Protein AF-A0A7J8KFF4-F1 (afdb_monomer_lite)

Structure (mmCIF, N/CA/C/O backbone):
data_AF-A0A7J8KFF4-F1
#
_entry.id   AF-A0A7J8KFF4-F1
#
loop_
_atom_site.group_PDB
_atom_site.id
_atom_site.type_symbol
_atom_site.label_atom_id
_atom_site.label_alt_id
_atom_site.label_comp_id
_atom_site.label_asym_id
_atom_site.label_entity_id
_atom_site.label_seq_id
_atom_site.pdbx_PDB_ins_code
_atom_site.Cartn_x
_atom_site.Cartn_y
_atom_site.Cartn_z
_atom_site.occupancy
_atom_site.B_iso_or_equiv
_atom_site.auth_seq_id
_atom_site.auth_comp_id
_atom_site.auth_asym_id
_atom_site.auth_atom_id
_atom_site.pdbx_PDB_model_num
ATOM 1 N N . MET A 1 1 ? -5.229 45.670 43.931 1.00 40.00 1 MET A N 1
ATOM 2 C CA . MET A 1 1 ? -5.101 44.243 44.301 1.00 40.00 1 MET A CA 1
ATOM 3 C C . MET A 1 1 ? -5.443 43.403 43.071 1.00 40.00 1 MET A C 1
ATOM 5 O O . MET A 1 1 ? -6.595 43.046 42.880 1.00 40.00 1 MET A O 1
ATOM 9 N N . GLY A 1 2 ? -4.485 43.208 42.160 1.00 46.09 2 GLY A N 1
ATOM 10 C CA . GLY A 1 2 ? -4.698 42.453 40.918 1.00 46.09 2 GLY A CA 1
ATOM 11 C C . GLY A 1 2 ? -4.283 40.999 41.115 1.00 46.09 2 GLY A C 1
ATOM 12 O O . GLY A 1 2 ? -3.128 40.745 41.444 1.00 46.09 2 GLY A O 1
ATOM 13 N N . ARG A 1 3 ? -5.218 40.052 40.970 1.00 48.75 3 ARG A N 1
ATOM 14 C CA . ARG A 1 3 ? -4.907 38.616 40.997 1.00 48.75 3 ARG A CA 1
ATOM 15 C C . ARG A 1 3 ? -4.221 38.230 39.689 1.00 48.75 3 ARG A C 1
ATOM 17 O O . ARG A 1 3 ? -4.866 38.173 38.648 1.00 48.75 3 ARG A O 1
ATOM 24 N N . LEU A 1 4 ? -2.930 37.936 39.771 1.00 64.25 4 LEU A N 1
ATOM 25 C CA . LEU A 1 4 ? -2.213 37.150 38.776 1.00 64.25 4 LEU A CA 1
ATOM 26 C C . LEU A 1 4 ? -2.495 35.674 39.075 1.00 64.25 4 LEU A C 1
ATOM 28 O O . LEU A 1 4 ? -1.836 35.100 39.930 1.00 64.25 4 LEU A O 1
ATOM 32 N N . ASN A 1 5 ? -3.470 35.062 38.406 1.00 53.31 5 ASN A N 1
ATOM 33 C CA . ASN A 1 5 ? -3.566 33.600 38.357 1.00 53.31 5 ASN A CA 1
ATOM 34 C C . ASN A 1 5 ? -3.515 33.172 36.892 1.00 53.31 5 ASN A C 1
ATOM 36 O O . ASN A 1 5 ? -4.536 32.901 36.263 1.00 53.31 5 ASN A O 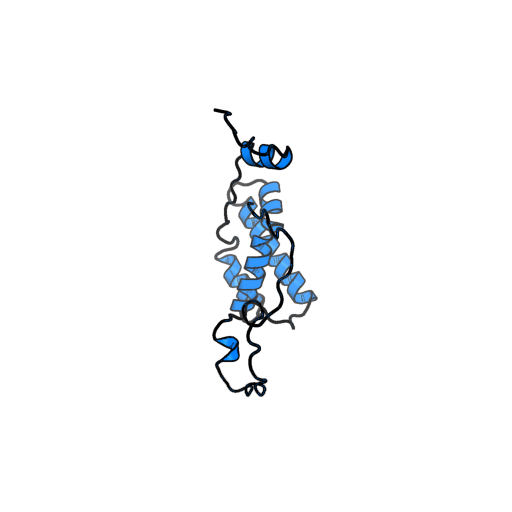1
ATOM 40 N N . SER A 1 6 ? -2.299 33.130 36.350 1.00 59.31 6 SER A N 1
ATOM 41 C CA . SER A 1 6 ? -2.026 32.281 35.197 1.00 59.31 6 SER A CA 1
ATOM 42 C C . SER A 1 6 ? -2.051 30.839 35.702 1.00 59.31 6 SER A C 1
ATOM 44 O O . SER A 1 6 ? -1.095 30.383 36.323 1.00 59.31 6 SER A O 1
ATOM 46 N N . THR A 1 7 ? -3.163 30.126 35.508 1.00 61.72 7 THR A N 1
ATO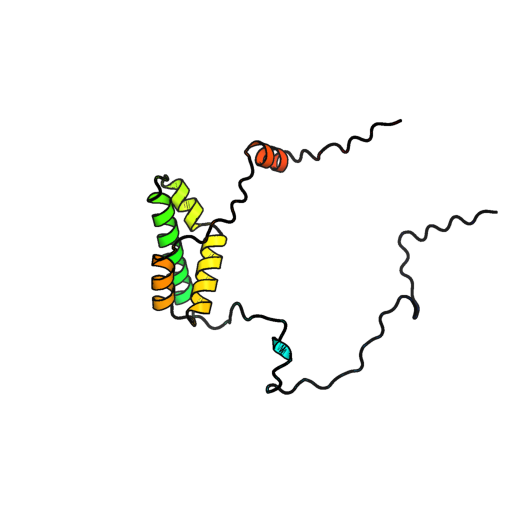M 47 C CA . THR A 1 7 ? -3.242 28.673 35.748 1.00 61.72 7 THR A CA 1
ATOM 48 C C . THR A 1 7 ? -2.604 27.940 34.569 1.00 61.72 7 THR A C 1
ATOM 50 O O . THR A 1 7 ? -3.261 27.171 33.866 1.00 61.72 7 THR A O 1
ATOM 53 N N . GLN A 1 8 ? -1.348 28.260 34.265 1.00 65.06 8 GLN A N 1
ATOM 54 C CA . GLN A 1 8 ? -0.604 27.576 33.220 1.00 65.06 8 GLN A CA 1
ATOM 55 C C . GLN A 1 8 ? -0.148 26.226 33.786 1.00 65.06 8 GLN A C 1
ATOM 57 O O . GLN A 1 8 ? 0.708 26.181 34.663 1.00 65.06 8 GLN A O 1
ATOM 62 N N . GLY A 1 9 ? -0.764 25.138 33.313 1.00 77.69 9 GLY A N 1
ATOM 63 C CA . GLY A 1 9 ? -0.423 23.764 33.705 1.00 77.69 9 GLY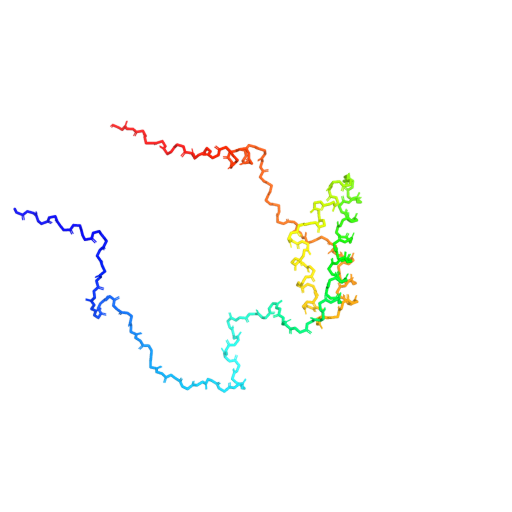 A CA 1
ATOM 64 C C . GLY A 1 9 ? -1.372 23.080 34.698 1.00 77.69 9 GLY A C 1
ATOM 65 O O . GLY A 1 9 ? -1.040 22.006 35.187 1.00 77.69 9 GLY A O 1
ATOM 66 N N . GLU A 1 10 ? -2.544 23.650 34.999 1.00 86.31 10 GLU A N 1
ATOM 67 C CA . GLU A 1 10 ? -3.519 23.030 35.912 1.00 86.31 10 GLU A CA 1
ATOM 68 C C . GLU A 1 10 ? -4.622 22.270 35.151 1.00 86.31 10 GLU A C 1
ATOM 70 O O . GLU A 1 10 ? -5.287 22.829 34.276 1.00 86.31 10 GLU A O 1
ATOM 75 N N . ILE A 1 11 ? -4.850 21.000 35.509 1.00 89.31 11 ILE A N 1
ATOM 76 C CA . ILE A 1 11 ? -5.980 20.209 35.002 1.00 89.31 11 ILE A CA 1
ATOM 77 C C . ILE A 1 11 ? -7.236 20.611 35.770 1.00 89.31 11 ILE A C 1
ATOM 79 O O . ILE A 1 11 ? -7.316 20.458 36.988 1.00 89.31 11 ILE A O 1
ATOM 83 N N . ARG A 1 12 ? -8.246 21.094 35.049 1.00 89.12 12 ARG A N 1
ATOM 84 C CA . ARG A 1 12 ? -9.522 21.510 35.634 1.00 89.12 12 ARG A CA 1
ATOM 85 C C . ARG A 1 12 ? -10.509 20.350 35.643 1.00 89.12 12 ARG A C 1
ATOM 87 O O . ARG A 1 12 ? -10.727 19.706 34.620 1.00 89.12 12 ARG A O 1
ATOM 94 N N . VAL A 1 13 ? -11.131 20.112 36.794 1.00 90.56 13 VAL A N 1
ATOM 95 C CA . VAL A 1 13 ? -12.129 19.053 36.990 1.00 90.56 13 VAL A CA 1
ATOM 96 C C . VAL A 1 13 ? -13.501 19.682 37.213 1.00 90.56 13 VAL A C 1
ATOM 98 O O . VAL A 1 13 ? -13.648 20.611 38.004 1.00 90.56 13 VAL A O 1
ATOM 101 N N . GLY A 1 14 ? -14.511 19.172 36.511 1.00 90.94 14 GLY A N 1
ATOM 102 C CA . GLY A 1 14 ? -15.908 19.559 36.683 1.00 90.94 14 GLY A CA 1
ATOM 103 C C . GLY A 1 14 ? -16.721 19.409 35.394 1.00 90.94 14 GLY A C 1
ATOM 104 O O . GLY A 1 14 ? -16.136 19.244 34.323 1.00 90.94 14 GLY A O 1
ATOM 105 N N . PRO A 1 15 ? -18.058 19.521 35.457 1.00 88.31 15 PRO A N 1
ATOM 106 C CA . PRO A 1 15 ? -18.947 19.283 34.312 1.00 88.31 15 PRO A CA 1
ATOM 107 C C . PRO A 1 15 ? -18.686 20.178 33.093 1.00 88.31 15 PRO A C 1
ATOM 109 O O . PRO A 1 15 ? -19.021 19.810 31.976 1.00 88.31 15 PRO A O 1
ATOM 112 N N . SER A 1 16 ? -18.086 21.354 33.299 1.00 90.94 16 SER A N 1
ATOM 113 C CA . SER A 1 16 ? -17.693 22.279 32.228 1.00 90.94 16 SER A CA 1
ATOM 114 C C . SER A 1 16 ? -16.384 21.907 31.522 1.00 90.94 16 SER A C 1
ATOM 116 O O . SER A 1 16 ? -16.065 22.505 30.500 1.00 90.94 16 SER A O 1
ATOM 118 N N . HIS A 1 17 ? -15.622 20.954 32.067 1.00 92.06 17 HIS A N 1
ATOM 119 C CA . HIS A 1 17 ? -14.313 20.528 31.556 1.00 92.06 17 HIS A CA 1
ATOM 120 C C . HIS A 1 17 ? -14.258 19.026 31.238 1.00 92.06 17 HIS A C 1
ATOM 122 O O . HIS A 1 17 ? -13.387 18.585 30.496 1.00 92.06 17 HIS A O 1
ATOM 128 N N . GLN A 1 18 ? -15.173 18.230 31.795 1.00 94.94 18 GLN A N 1
ATOM 129 C CA . GLN A 1 18 ? -15.291 16.800 31.524 1.00 94.94 18 GLN A CA 1
ATOM 130 C C . GLN A 1 18 ? -16.226 16.551 30.335 1.00 94.94 18 GLN A C 1
ATOM 132 O O . GLN A 1 18 ? -17.277 17.179 30.221 1.00 94.94 18 GLN A O 1
ATOM 137 N N . ALA A 1 19 ? -15.860 15.611 29.460 1.00 93.50 19 ALA A N 1
ATOM 138 C CA . ALA A 1 19 ? -16.730 15.177 28.373 1.00 93.50 19 ALA A CA 1
ATOM 139 C C . ALA A 1 19 ? -17.960 14.440 28.924 1.00 93.50 19 ALA A C 1
ATOM 141 O O . ALA A 1 19 ? -17.862 13.669 29.882 1.00 93.50 19 ALA A O 1
ATOM 142 N N . LYS A 1 20 ? -19.118 14.641 28.289 1.00 92.00 20 LYS A N 1
ATOM 143 C CA . LYS A 1 20 ? -20.296 13.820 28.568 1.00 92.00 20 LYS A CA 1
ATOM 144 C C . LYS A 1 20 ? -20.047 12.423 28.003 1.00 92.00 20 LYS A C 1
ATOM 146 O O . LYS A 1 20 ? -19.892 12.273 26.793 1.00 92.00 20 LYS A O 1
ATOM 151 N N . LEU A 1 21 ? -20.006 11.422 28.878 1.00 92.69 21 LEU A N 1
ATOM 152 C CA . LEU A 1 21 ? -19.883 10.032 28.455 1.00 92.69 21 LEU A CA 1
ATOM 153 C C . LEU A 1 21 ? -21.159 9.613 27.706 1.00 92.69 21 LEU A C 1
ATOM 155 O O . LEU A 1 21 ? -22.257 9.901 28.196 1.00 92.69 21 LEU A O 1
ATOM 159 N N . PRO A 1 22 ? -21.038 8.979 26.530 1.00 90.62 22 PRO A N 1
ATOM 160 C CA . PRO A 1 22 ? -22.182 8.371 25.870 1.00 90.62 22 PRO A CA 1
ATOM 161 C C . PRO A 1 22 ? -22.677 7.163 26.673 1.00 90.62 22 PRO A C 1
ATOM 163 O O . PRO A 1 22 ? -21.892 6.469 27.324 1.00 90.62 22 PRO A O 1
ATOM 166 N N . ASP A 1 23 ? -23.986 6.920 26.621 1.00 91.69 23 ASP A N 1
ATOM 167 C CA . ASP A 1 23 ? -24.591 5.739 27.233 1.00 91.69 23 ASP A CA 1
ATOM 168 C C . ASP A 1 23 ? -24.107 4.466 26.525 1.00 91.69 23 ASP A C 1
ATOM 170 O O . ASP A 1 23 ? -23.856 4.463 25.316 1.00 91.69 23 ASP A O 1
ATOM 174 N N . LEU A 1 24 ? -23.981 3.371 27.279 1.00 89.06 24 LEU A N 1
ATOM 175 C CA . LEU A 1 24 ? -23.549 2.089 26.732 1.00 89.06 24 LEU A CA 1
ATOM 176 C C . LEU A 1 24 ? -24.584 1.586 25.717 1.00 89.06 24 LEU A C 1
ATOM 178 O O . LEU A 1 24 ? -25.704 1.233 26.089 1.00 89.06 24 LEU A O 1
ATOM 182 N N . GLN A 1 25 ? -24.199 1.530 24.444 1.00 83.06 25 GLN A N 1
ATOM 183 C CA . GLN A 1 25 ? -25.029 0.951 23.394 1.00 83.06 25 GLN A CA 1
ATOM 184 C C . GLN A 1 25 ? -24.695 -0.534 23.184 1.00 83.06 25 GLN A C 1
ATOM 186 O O . GLN A 1 25 ? -23.535 -0.928 23.333 1.00 83.06 25 GLN A O 1
ATOM 191 N N . PRO A 1 26 ? -25.687 -1.376 22.838 1.00 81.31 26 PRO A N 1
ATOM 192 C CA . PRO A 1 26 ? -25.437 -2.742 22.391 1.00 81.31 26 PRO A CA 1
ATOM 193 C C . PRO A 1 26 ? -24.544 -2.750 21.148 1.00 81.31 26 PRO A C 1
ATOM 195 O O . PRO A 1 26 ? -24.579 -1.808 20.355 1.00 81.31 26 PRO A O 1
ATOM 198 N N . PHE A 1 27 ? -23.785 -3.828 20.944 1.00 77.38 27 PHE A N 1
ATOM 199 C CA . PHE A 1 27 ? -23.016 -3.980 19.711 1.00 77.38 27 PHE A CA 1
ATOM 200 C C . PHE A 1 27 ? -23.951 -3.952 18.493 1.00 77.38 27 PHE A C 1
ATOM 202 O O . PHE A 1 27 ? -24.986 -4.631 18.515 1.00 77.38 27 PHE A O 1
ATOM 209 N N . PRO A 1 28 ? -23.609 -3.188 17.442 1.00 72.56 28 PRO A N 1
ATOM 210 C CA . PRO A 1 28 ? -24.375 -3.206 16.207 1.00 72.56 28 PRO A CA 1
ATOM 211 C C . PRO A 1 28 ? -24.375 -4.624 15.622 1.00 72.56 28 PRO A C 1
ATOM 213 O O . PRO A 1 28 ? -23.382 -5.349 15.711 1.00 72.56 28 PRO A O 1
ATOM 216 N N . SER A 1 29 ? -25.509 -5.037 15.054 1.00 69.75 29 SER A N 1
ATOM 217 C CA . SER A 1 29 ? -25.618 -6.317 14.350 1.00 69.75 29 SER A CA 1
ATOM 218 C C . SER A 1 29 ? -24.637 -6.343 13.168 1.00 69.75 29 SER A C 1
ATOM 220 O O . SER A 1 29 ? -24.497 -5.317 12.503 1.00 69.75 29 SER A O 1
ATOM 222 N N . PRO A 1 30 ? -23.981 -7.481 12.871 1.00 65.44 30 PRO A N 1
ATOM 223 C CA . PRO A 1 30 ? -23.015 -7.575 11.771 1.00 65.44 30 PRO A CA 1
ATOM 224 C C . PRO A 1 30 ? -23.628 -7.280 10.391 1.00 65.44 30 PRO A C 1
ATOM 226 O O . PRO A 1 30 ? -22.901 -6.908 9.480 1.00 65.44 30 PRO A O 1
ATOM 229 N N . ASP A 1 31 ? -24.954 -7.388 10.259 1.00 62.16 31 ASP A N 1
ATOM 230 C CA . ASP A 1 31 ? -25.710 -7.061 9.041 1.00 62.16 31 ASP A CA 1
ATOM 231 C C . ASP A 1 31 ? -26.044 -5.557 8.906 1.00 62.16 31 ASP A C 1
ATOM 233 O O . ASP A 1 31 ? -26.739 -5.150 7.977 1.00 62.16 31 ASP A O 1
ATOM 237 N N . GLY A 1 32 ? -25.620 -4.719 9.860 1.00 57.41 32 GLY A N 1
ATOM 238 C CA . GLY A 1 32 ? -25.833 -3.275 9.825 1.00 57.41 32 GLY A CA 1
ATOM 239 C C . GLY A 1 32 ? -24.741 -2.559 9.032 1.00 57.41 32 GLY A C 1
ATOM 240 O O . GLY A 1 32 ? -23.639 -2.375 9.544 1.00 57.41 32 GLY A O 1
ATOM 241 N N . ASP A 1 33 ? -25.082 -2.073 7.835 1.00 57.09 33 ASP A N 1
ATOM 242 C CA . ASP A 1 33 ? -24.227 -1.326 6.884 1.00 57.09 33 ASP A CA 1
ATOM 243 C C . ASP A 1 33 ? -23.492 -0.083 7.452 1.00 57.09 33 ASP A C 1
ATOM 245 O O . ASP A 1 33 ? -22.717 0.570 6.756 1.00 57.09 33 ASP A O 1
ATOM 249 N N . THR A 1 34 ? -23.723 0.301 8.708 1.00 59.59 34 THR A N 1
ATOM 250 C CA . THR A 1 34 ? -23.294 1.600 9.248 1.00 59.59 34 THR A CA 1
ATOM 251 C C . THR A 1 34 ? -21.891 1.621 9.848 1.00 59.59 34 THR A C 1
ATOM 253 O O . THR A 1 34 ? -21.354 2.707 10.050 1.00 59.59 34 THR A O 1
ATOM 256 N N . VAL A 1 35 ? -21.287 0.473 10.180 1.00 66.88 35 VAL A N 1
ATOM 257 C CA . VAL A 1 35 ? -19.968 0.471 10.852 1.00 66.88 35 VAL A CA 1
ATOM 258 C C . VAL A 1 35 ? -18.867 0.923 9.894 1.00 66.88 35 VAL A C 1
ATOM 260 O O . VAL A 1 35 ? -18.012 1.717 10.278 1.00 66.88 35 VAL A O 1
ATOM 263 N N . THR A 1 36 ? -18.943 0.502 8.630 1.00 77.31 36 THR A N 1
ATOM 264 C CA . THR A 1 36 ? -17.887 0.752 7.644 1.00 77.31 36 THR A CA 1
ATOM 265 C C . THR A 1 36 ? -18.115 2.019 6.813 1.00 77.31 36 THR A C 1
ATOM 267 O O . THR A 1 36 ? -17.313 2.345 5.948 1.00 77.31 36 THR A O 1
ATOM 270 N N . GLN A 1 37 ? -19.206 2.764 7.032 1.00 83.56 37 GLN A N 1
ATOM 271 C CA . GLN A 1 37 ? -19.615 3.879 6.157 1.00 83.56 37 GLN A CA 1
ATOM 272 C C . GLN A 1 37 ? -18.605 5.041 6.091 1.00 83.56 37 GLN A C 1
ATOM 274 O O . GLN A 1 37 ? -18.663 5.878 5.190 1.00 83.56 37 GLN A O 1
ATOM 279 N N . HIS A 1 38 ? -17.720 5.131 7.083 1.00 86.12 38 HIS A N 1
ATOM 280 C CA . HIS A 1 38 ? -16.697 6.170 7.202 1.00 86.12 38 HIS A CA 1
ATOM 281 C C . HIS A 1 38 ? -15.275 5.623 7.030 1.00 86.12 38 HIS A C 1
ATOM 283 O O . HIS A 1 38 ? -14.314 6.340 7.301 1.00 86.12 38 HIS A O 1
ATOM 289 N N . GLU A 1 39 ? -15.138 4.375 6.587 1.00 88.56 39 GLU A N 1
ATOM 290 C CA . GLU A 1 39 ? -13.854 3.718 6.369 1.00 88.56 39 GLU A CA 1
ATOM 291 C C . GLU A 1 39 ? -13.803 3.035 5.002 1.00 88.56 39 GLU A C 1
ATOM 293 O O . GLU A 1 39 ? -14.813 2.658 4.413 1.00 88.56 39 GLU A O 1
ATOM 298 N N . GLU A 1 40 ? -12.588 2.889 4.488 1.00 89.31 40 GLU A N 1
ATOM 299 C CA . GLU A 1 40 ? -12.299 2.141 3.274 1.00 89.31 40 GLU A CA 1
ATOM 300 C C . GLU A 1 40 ? -11.281 1.060 3.623 1.00 89.31 40 GLU A C 1
ATOM 302 O O . GLU A 1 40 ? -10.247 1.322 4.245 1.00 89.31 40 GLU A O 1
ATOM 307 N N . LEU A 1 41 ? -11.581 -0.176 3.237 1.00 90.50 41 LEU A N 1
ATOM 308 C CA . LEU A 1 41 ? -10.676 -1.291 3.446 1.00 90.50 41 LEU A CA 1
ATOM 309 C C . LEU A 1 41 ? -9.509 -1.181 2.463 1.00 90.50 41 LEU A C 1
ATOM 311 O O . LEU A 1 41 ? -9.695 -1.367 1.270 1.00 90.50 41 LEU A O 1
ATOM 315 N N . VAL A 1 42 ? -8.305 -0.925 2.971 1.00 92.94 42 VAL A N 1
ATOM 316 C CA . VAL A 1 42 ? -7.093 -0.788 2.139 1.00 92.94 42 VAL A CA 1
ATOM 317 C C . VAL A 1 42 ? -6.242 -2.060 2.089 1.00 92.94 42 VAL A C 1
ATOM 319 O O . VAL A 1 42 ? -5.394 -2.218 1.213 1.00 92.94 42 VAL A O 1
ATOM 322 N N . TRP A 1 43 ? -6.443 -2.979 3.039 1.00 94.38 43 TRP A N 1
ATOM 323 C CA . TRP A 1 43 ? -5.693 -4.229 3.135 1.00 94.38 43 TRP A CA 1
ATOM 324 C C . TRP A 1 43 ? -6.396 -5.236 4.051 1.00 94.38 43 TRP A C 1
ATOM 326 O O . TRP A 1 43 ? -6.967 -4.861 5.072 1.00 94.38 43 TRP A O 1
ATOM 336 N N . MET A 1 44 ? -6.302 -6.525 3.723 1.00 92.94 44 MET A N 1
ATOM 337 C CA . MET A 1 44 ? -6.756 -7.640 4.550 1.00 92.94 44 MET A CA 1
ATOM 338 C C . MET A 1 44 ? -5.589 -8.574 4.867 1.00 92.94 44 MET A C 1
ATOM 340 O O . MET A 1 44 ? -4.832 -8.941 3.964 1.00 92.94 44 MET A O 1
ATOM 344 N N . PRO A 1 45 ? -5.463 -9.022 6.126 1.00 90.56 45 PRO A N 1
ATOM 345 C CA . PRO A 1 45 ? -4.544 -10.096 6.470 1.00 90.56 45 PRO A CA 1
ATOM 346 C C . PRO A 1 45 ? -5.006 -11.424 5.845 1.00 90.56 45 PRO A C 1
ATOM 348 O O . PRO A 1 45 ? -6.198 -11.638 5.634 1.00 90.56 45 PRO A O 1
ATOM 351 N N . GLY A 1 46 ? -4.064 -12.334 5.581 1.00 89.19 46 GLY A N 1
ATOM 352 C CA . GLY A 1 46 ? -4.360 -13.688 5.083 1.00 89.19 46 GLY A CA 1
ATOM 353 C C . GLY A 1 46 ? -3.647 -14.085 3.789 1.00 89.19 46 GLY A C 1
ATOM 354 O O . GLY A 1 46 ? -3.754 -15.235 3.370 1.00 89.19 46 GLY A O 1
ATOM 355 N N . VAL A 1 47 ? -2.896 -13.172 3.167 1.00 92.12 47 VAL A N 1
ATOM 356 C CA . VAL A 1 47 ? -2.004 -13.503 2.045 1.00 92.12 47 VAL A CA 1
ATOM 357 C C . VAL A 1 47 ? -0.818 -14.325 2.560 1.00 92.12 47 VAL A C 1
ATOM 359 O O . VAL A 1 47 ? -0.265 -14.014 3.611 1.00 92.12 47 VAL A O 1
ATOM 362 N N . ASN A 1 48 ? -0.416 -15.366 1.827 1.00 94.44 48 ASN A N 1
ATOM 363 C CA . ASN A 1 48 ? 0.769 -16.155 2.159 1.00 94.44 48 ASN A CA 1
ATOM 364 C C . ASN A 1 48 ? 2.046 -15.300 2.042 1.00 94.44 48 ASN A C 1
ATOM 366 O O . ASN A 1 48 ? 2.286 -14.695 0.998 1.00 94.44 48 ASN A O 1
ATOM 370 N N . ASP A 1 49 ? 2.886 -15.294 3.081 1.00 94.88 49 ASP A N 1
ATOM 371 C CA . ASP A 1 49 ? 4.110 -14.483 3.120 1.00 94.88 49 ASP A CA 1
ATOM 372 C C . ASP A 1 49 ? 5.077 -14.793 1.970 1.00 94.88 49 ASP A C 1
ATOM 374 O O . ASP A 1 49 ? 5.696 -13.884 1.422 1.00 94.88 49 ASP A O 1
ATOM 378 N N . CYS A 1 50 ? 5.210 -16.061 1.574 1.00 96.12 50 CYS A N 1
ATOM 379 C CA . CYS A 1 50 ? 6.103 -16.454 0.486 1.00 96.12 50 CYS A CA 1
ATOM 380 C C . CYS A 1 50 ? 5.637 -15.852 -0.843 1.00 96.12 50 CYS A C 1
ATOM 382 O O . CYS A 1 50 ? 6.425 -15.215 -1.544 1.00 96.12 50 CYS A O 1
ATOM 384 N N . ASP A 1 51 ? 4.347 -15.989 -1.152 1.00 94.19 51 ASP A N 1
ATOM 385 C CA . ASP A 1 51 ? 3.751 -15.453 -2.378 1.00 94.19 51 ASP A CA 1
ATOM 386 C C . ASP A 1 51 ? 3.764 -13.924 -2.387 1.00 94.19 51 ASP A C 1
ATOM 388 O O . ASP A 1 51 ? 4.098 -13.309 -3.403 1.00 94.19 51 ASP A O 1
ATOM 392 N N . LEU A 1 52 ? 3.484 -13.300 -1.239 1.00 95.81 52 LEU A N 1
ATOM 393 C CA . LEU A 1 52 ? 3.556 -11.853 -1.071 1.00 95.81 52 LEU A CA 1
ATOM 394 C C . LEU A 1 52 ? 4.976 -11.335 -1.313 1.00 95.81 52 LEU A C 1
ATOM 396 O O . LEU A 1 52 ? 5.166 -10.380 -2.067 1.00 95.81 52 LEU A O 1
ATOM 400 N N . LEU A 1 53 ? 5.986 -11.973 -0.719 1.00 96.12 53 LEU A N 1
ATOM 401 C CA . LEU A 1 53 ? 7.387 -11.598 -0.909 1.00 96.12 53 LEU A CA 1
ATOM 402 C C . LEU A 1 53 ? 7.841 -11.813 -2.357 1.00 96.12 53 LEU A C 1
ATOM 404 O O . LEU A 1 53 ? 8.564 -10.972 -2.897 1.00 96.12 53 LEU A O 1
ATOM 408 N N . MET A 1 54 ? 7.404 -12.894 -3.010 1.00 97.25 54 MET A N 1
ATOM 409 C CA . MET A 1 54 ? 7.680 -13.129 -4.431 1.00 97.25 54 MET A CA 1
ATOM 410 C C . MET A 1 54 ? 7.047 -12.050 -5.316 1.00 97.25 54 MET A C 1
ATOM 412 O O . MET A 1 54 ? 7.725 -11.498 -6.186 1.00 97.25 54 MET A O 1
ATOM 416 N N . TYR A 1 55 ? 5.788 -11.694 -5.060 1.00 96.81 55 TYR A N 1
ATOM 417 C CA . TYR A 1 55 ? 5.092 -10.624 -5.769 1.00 96.81 55 TYR A CA 1
ATOM 418 C C . TYR A 1 55 ? 5.771 -9.262 -5.569 1.00 96.81 55 TYR A C 1
ATOM 420 O O . TYR A 1 55 ? 6.069 -8.574 -6.546 1.00 96.81 55 TYR A O 1
ATOM 428 N N . LEU A 1 56 ? 6.090 -8.891 -4.325 1.00 96.25 56 LEU A N 1
ATOM 429 C CA . LEU A 1 56 ? 6.780 -7.635 -4.016 1.00 96.25 56 LEU A CA 1
ATOM 430 C C . LEU A 1 56 ? 8.155 -7.570 -4.680 1.00 96.25 56 LEU A C 1
ATOM 432 O O . LEU A 1 56 ? 8.538 -6.528 -5.209 1.00 96.25 56 LEU A O 1
ATOM 436 N N . ARG A 1 57 ? 8.892 -8.686 -4.706 1.00 96.25 57 ARG A N 1
ATOM 437 C CA . ARG A 1 57 ? 10.171 -8.766 -5.415 1.00 96.25 57 ARG A CA 1
ATOM 438 C C . ARG A 1 57 ? 9.995 -8.504 -6.909 1.00 96.25 57 ARG A C 1
ATOM 440 O O . ARG A 1 57 ? 10.744 -7.704 -7.461 1.00 96.25 57 ARG A O 1
ATOM 447 N N . ALA A 1 58 ? 9.005 -9.131 -7.544 1.00 96.56 58 ALA A N 1
ATOM 448 C CA . ALA A 1 58 ? 8.712 -8.912 -8.957 1.00 96.56 58 ALA A CA 1
ATOM 449 C C . ALA A 1 58 ? 8.315 -7.452 -9.240 1.00 96.56 58 ALA A C 1
ATOM 451 O O . ALA A 1 58 ? 8.858 -6.841 -10.159 1.00 96.56 58 ALA A O 1
ATOM 452 N N . ALA A 1 59 ? 7.442 -6.866 -8.415 1.00 95.31 59 ALA A N 1
ATOM 453 C CA . ALA A 1 59 ? 7.035 -5.467 -8.529 1.00 95.31 59 ALA A CA 1
ATOM 454 C C . ALA A 1 59 ? 8.230 -4.503 -8.411 1.00 95.31 59 ALA A C 1
ATOM 456 O O . ALA A 1 59 ? 8.400 -3.618 -9.249 1.00 95.31 59 ALA A O 1
ATOM 457 N N . ARG A 1 60 ? 9.119 -4.716 -7.430 1.00 94.12 60 ARG A N 1
ATOM 458 C CA . ARG A 1 60 ? 10.346 -3.916 -7.277 1.00 94.12 60 ARG A CA 1
ATOM 459 C C . ARG A 1 60 ? 11.293 -4.069 -8.461 1.00 94.12 60 ARG A C 1
ATOM 461 O O . ARG A 1 60 ? 11.888 -3.082 -8.876 1.00 94.12 60 ARG A O 1
ATOM 468 N N . SER A 1 61 ? 11.415 -5.265 -9.040 1.00 94.50 61 SER A N 1
ATOM 469 C CA . SER A 1 61 ? 12.200 -5.464 -10.264 1.00 94.50 61 SER A CA 1
ATOM 470 C C . SER A 1 61 ? 11.619 -4.705 -11.461 1.00 94.50 61 SER A C 1
ATOM 472 O O . SER A 1 61 ? 12.386 -4.151 -12.244 1.00 94.50 61 SER A O 1
ATOM 474 N N . MET A 1 62 ? 10.290 -4.623 -11.588 1.00 92.94 62 MET A N 1
ATOM 475 C CA . MET A 1 62 ? 9.639 -3.820 -12.632 1.00 92.94 62 MET A CA 1
ATOM 476 C C . ME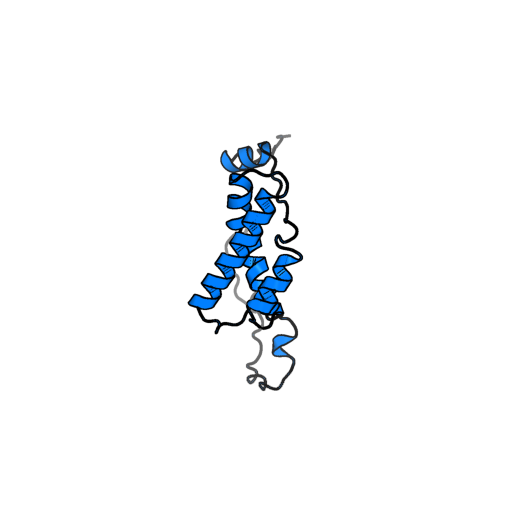T A 1 62 ? 9.892 -2.318 -12.440 1.00 92.94 62 MET A C 1
ATOM 478 O O . MET A 1 62 ? 10.202 -1.629 -13.410 1.00 92.94 62 MET A O 1
ATOM 482 N N . ALA A 1 63 ? 9.821 -1.817 -11.203 1.00 89.88 63 ALA A N 1
ATOM 483 C CA . ALA A 1 63 ? 10.140 -0.423 -10.889 1.00 89.88 63 ALA A CA 1
ATOM 484 C C . ALA A 1 63 ? 11.625 -0.095 -11.123 1.00 89.88 63 ALA A C 1
ATOM 486 O O . ALA A 1 63 ? 11.940 0.942 -11.701 1.00 89.88 63 ALA A O 1
ATOM 487 N N . ALA A 1 64 ? 12.531 -1.005 -10.744 1.00 89.38 64 ALA A N 1
ATOM 488 C CA . ALA A 1 64 ? 13.960 -0.873 -11.021 1.00 89.38 64 ALA A CA 1
ATOM 489 C C . ALA A 1 64 ? 14.229 -0.761 -12.523 1.00 89.38 64 ALA A C 1
ATOM 491 O O . ALA A 1 64 ? 14.986 0.096 -12.968 1.00 89.38 64 ALA A O 1
ATOM 492 N N . PHE A 1 65 ? 13.592 -1.639 -13.302 1.00 87.75 65 PHE A N 1
ATOM 493 C CA . PHE A 1 65 ? 13.722 -1.657 -14.750 1.00 87.75 65 PHE A CA 1
ATOM 494 C C . PHE A 1 65 ? 13.224 -0.357 -15.381 1.00 87.75 65 PHE A C 1
ATOM 496 O O . PHE A 1 65 ? 13.938 0.222 -16.191 1.00 87.75 65 PHE A O 1
ATOM 503 N N . ALA A 1 66 ? 12.055 0.138 -14.964 1.00 85.38 66 ALA A N 1
ATOM 504 C CA . ALA A 1 66 ? 11.542 1.425 -15.427 1.00 85.38 66 ALA A CA 1
ATOM 505 C C . ALA A 1 66 ? 12.535 2.571 -15.147 1.00 85.38 66 ALA A C 1
ATOM 507 O O . ALA A 1 66 ? 12.886 3.301 -16.069 1.00 85.38 66 ALA A O 1
ATOM 508 N N . GLY A 1 67 ? 13.084 2.647 -13.926 1.00 78.81 67 GLY A N 1
ATOM 509 C CA . GLY A 1 67 ? 14.083 3.660 -13.558 1.00 78.81 67 GLY A CA 1
ATOM 510 C C . GLY A 1 67 ? 15.379 3.605 -14.379 1.00 78.81 67 GLY A C 1
ATOM 511 O O . GLY A 1 67 ? 15.982 4.641 -14.633 1.00 78.81 67 GLY A O 1
ATOM 512 N N . MET A 1 68 ? 15.786 2.421 -14.851 1.00 81.00 68 MET A N 1
ATOM 513 C CA . MET A 1 68 ? 16.932 2.276 -15.763 1.00 81.00 68 MET A CA 1
ATOM 514 C C . MET A 1 68 ? 16.586 2.623 -17.221 1.00 81.00 68 MET A C 1
ATOM 516 O O . MET A 1 68 ? 17.451 3.059 -17.977 1.00 81.00 68 MET A O 1
ATOM 520 N N . CYS A 1 69 ? 15.344 2.392 -17.656 1.00 77.56 69 CYS A N 1
ATOM 521 C CA . CYS A 1 69 ? 14.931 2.599 -19.047 1.00 77.56 69 CYS A CA 1
ATOM 522 C C . CYS A 1 69 ? 14.593 4.052 -19.388 1.00 77.56 69 CYS A C 1
ATOM 524 O O . CYS A 1 69 ? 14.730 4.432 -20.549 1.00 77.56 69 CYS A O 1
ATOM 526 N N . ASP A 1 70 ? 14.231 4.873 -18.403 1.00 69.88 70 ASP A N 1
ATOM 527 C CA . ASP A 1 70 ? 13.933 6.301 -18.591 1.00 69.88 70 ASP A CA 1
ATOM 528 C C . ASP A 1 70 ? 15.206 7.169 -18.761 1.00 69.88 70 ASP A C 1
ATOM 530 O O . ASP A 1 70 ? 15.188 8.381 -18.554 1.00 69.88 70 ASP A O 1
ATOM 534 N N . GLY A 1 71 ? 16.327 6.556 -19.164 1.00 60.19 71 GLY A N 1
ATOM 535 C CA . GLY A 1 71 ? 17.633 7.205 -19.326 1.00 60.19 71 GLY A CA 1
ATOM 536 C C . GLY A 1 71 ? 18.444 7.326 -18.032 1.00 60.19 71 GLY A C 1
ATOM 537 O O . GLY A 1 71 ? 19.471 8.003 -18.034 1.00 60.19 71 GLY A O 1
ATOM 538 N N . GLY A 1 72 ? 17.987 6.684 -16.953 1.00 64.25 72 GLY A N 1
ATOM 539 C CA . GLY A 1 72 ? 18.648 6.662 -15.651 1.00 64.25 72 GLY A CA 1
ATOM 540 C C . GLY A 1 72 ? 19.790 5.650 -15.551 1.00 64.25 72 GLY A C 1
ATOM 541 O O . GLY A 1 72 ? 19.955 4.749 -16.378 1.00 64.25 72 GLY A O 1
ATOM 542 N N . SER A 1 73 ? 20.603 5.799 -14.511 1.00 74.38 73 SER A N 1
ATOM 543 C CA . SER A 1 73 ? 21.699 4.883 -14.196 1.00 74.38 73 SER A CA 1
ATOM 544 C C . SER A 1 73 ? 21.199 3.675 -13.383 1.00 74.38 73 SER A C 1
ATOM 546 O O . SER A 1 73 ? 20.042 3.595 -12.960 1.00 74.38 73 SER A O 1
ATOM 548 N N . THR A 1 74 ? 22.072 2.698 -13.119 1.00 79.12 74 THR A N 1
ATOM 549 C CA . THR A 1 74 ? 21.761 1.600 -12.185 1.00 79.12 74 THR A CA 1
ATOM 550 C C . THR A 1 74 ? 21.382 2.101 -10.785 1.00 79.12 74 THR A C 1
ATOM 552 O O . THR A 1 74 ? 20.694 1.392 -10.048 1.00 79.12 74 THR A O 1
ATOM 555 N N . GLU A 1 75 ? 21.817 3.308 -10.409 1.00 79.00 75 GLU A N 1
ATOM 556 C CA . GLU A 1 75 ? 21.463 3.939 -9.135 1.00 79.00 75 GLU A CA 1
ATOM 557 C C . GLU A 1 75 ? 19.994 4.380 -9.098 1.00 79.00 75 GLU A C 1
ATOM 559 O O . GLU A 1 75 ? 19.302 4.085 -8.123 1.00 79.00 75 GLU A O 1
ATOM 564 N N . ASP A 1 76 ? 19.479 4.944 -10.194 1.00 77.44 76 ASP A N 1
ATOM 565 C CA . ASP A 1 76 ? 18.080 5.367 -10.318 1.00 77.44 76 ASP A CA 1
ATOM 566 C C . ASP A 1 76 ? 17.130 4.170 -10.232 1.00 77.44 76 ASP A C 1
ATOM 568 O O . ASP A 1 76 ? 16.102 4.219 -9.550 1.00 77.44 76 ASP A O 1
ATOM 572 N N . GLY A 1 77 ? 17.517 3.042 -10.838 1.00 80.31 77 GLY A N 1
ATOM 573 C CA . GLY A 1 77 ? 16.799 1.776 -10.693 1.00 80.31 77 GLY A CA 1
ATOM 574 C C . GLY A 1 77 ? 16.769 1.274 -9.244 1.00 80.31 77 GLY A C 1
ATOM 575 O O . GLY A 1 77 ? 15.721 0.855 -8.751 1.00 80.31 77 GLY A O 1
ATOM 576 N N . CYS A 1 78 ? 17.895 1.342 -8.525 1.00 82.44 78 CYS A N 1
ATOM 577 C CA . CYS A 1 78 ? 17.973 0.922 -7.122 1.00 82.44 78 CYS A CA 1
ATOM 578 C C . CYS A 1 78 ? 17.103 1.801 -6.208 1.00 82.44 78 CYS A C 1
ATOM 580 O O . CYS A 1 78 ? 16.370 1.289 -5.353 1.00 82.44 78 CYS A O 1
ATOM 582 N N . VAL A 1 79 ? 17.136 3.119 -6.429 1.00 82.62 79 VAL A N 1
ATOM 583 C CA . VAL A 1 79 ? 16.313 4.094 -5.705 1.00 82.62 79 VAL A CA 1
ATOM 584 C C . VAL A 1 79 ? 14.830 3.843 -5.974 1.00 82.62 79 VAL A C 1
ATOM 58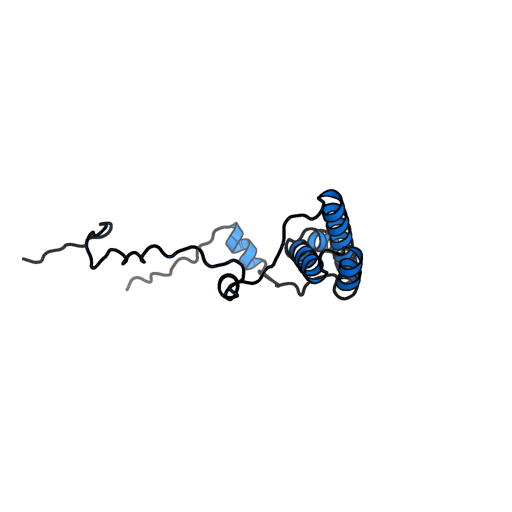6 O O . VAL A 1 79 ? 14.052 3.728 -5.028 1.00 82.62 79 VAL A O 1
ATOM 589 N N . ALA A 1 80 ? 14.426 3.678 -7.237 1.00 83.12 80 ALA A N 1
ATOM 590 C CA . ALA A 1 80 ? 13.042 3.373 -7.595 1.00 83.12 80 ALA A CA 1
ATOM 591 C C . ALA A 1 80 ? 12.551 2.055 -6.967 1.00 83.12 80 ALA A C 1
ATOM 593 O O . ALA A 1 80 ? 11.435 1.992 -6.449 1.00 83.12 80 ALA A O 1
ATOM 594 N N . ALA A 1 81 ? 13.386 1.014 -6.950 1.00 86.38 81 ALA A N 1
ATOM 595 C CA . ALA A 1 81 ? 13.046 -0.284 -6.368 1.00 86.38 81 ALA A CA 1
ATOM 596 C C . ALA A 1 81 ? 12.871 -0.247 -4.842 1.00 86.38 81 ALA A C 1
ATOM 598 O O . ALA A 1 81 ? 12.045 -0.980 -4.298 1.00 86.38 81 ALA A O 1
ATOM 599 N N . SER A 1 82 ? 13.672 0.575 -4.160 1.00 84.31 82 SER A N 1
ATOM 600 C CA . SER A 1 82 ? 13.755 0.605 -2.693 1.00 84.31 82 SER A CA 1
ATOM 601 C C . SER A 1 82 ? 12.781 1.591 -2.048 1.00 84.31 82 SER A C 1
ATOM 603 O O . SER A 1 82 ? 12.617 1.569 -0.833 1.00 84.31 82 SER A O 1
ATOM 605 N N . ARG A 1 83 ? 12.130 2.448 -2.843 1.00 86.88 83 ARG A N 1
ATOM 606 C CA . ARG A 1 83 ? 11.158 3.434 -2.359 1.00 86.88 83 ARG A CA 1
ATOM 607 C C . ARG A 1 83 ? 9.917 2.778 -1.753 1.00 86.88 83 ARG A C 1
ATOM 609 O O . ARG A 1 83 ? 9.341 1.842 -2.318 1.00 86.88 83 ARG A O 1
ATOM 616 N N . ASP A 1 84 ? 9.449 3.358 -0.651 1.00 89.12 84 ASP A N 1
ATOM 617 C CA . ASP A 1 84 ? 8.188 2.968 -0.018 1.00 89.12 84 ASP A CA 1
ATOM 618 C C . ASP A 1 84 ? 7.005 3.149 -0.972 1.00 89.12 84 ASP A C 1
ATOM 620 O O . ASP A 1 84 ? 6.138 2.283 -1.013 1.00 89.12 84 ASP A O 1
ATOM 624 N N . ASP A 1 85 ? 7.021 4.182 -1.823 1.00 86.62 85 ASP A N 1
ATOM 625 C CA . ASP A 1 85 ? 5.995 4.415 -2.851 1.00 86.62 85 ASP A CA 1
ATOM 626 C C . ASP A 1 85 ? 5.796 3.197 -3.764 1.00 86.62 85 ASP A C 1
ATOM 628 O O . ASP A 1 85 ? 4.665 2.812 -4.065 1.00 86.62 85 ASP A O 1
ATOM 632 N N . THR A 1 86 ? 6.890 2.547 -4.173 1.00 89.94 86 THR A N 1
ATOM 633 C CA . THR A 1 86 ? 6.850 1.331 -4.996 1.00 89.94 86 THR A CA 1
ATOM 634 C C . THR A 1 86 ? 6.195 0.184 -4.235 1.00 89.94 86 THR A C 1
ATOM 636 O O . THR A 1 86 ? 5.346 -0.523 -4.782 1.00 89.94 86 THR A O 1
ATOM 639 N N . THR A 1 87 ? 6.554 0.010 -2.961 1.00 93.12 87 THR A N 1
ATOM 640 C CA . THR A 1 87 ? 5.972 -1.037 -2.110 1.00 93.12 87 THR A CA 1
ATOM 641 C C . THR A 1 87 ? 4.485 -0.768 -1.852 1.00 93.12 87 THR A C 1
ATOM 643 O O . THR A 1 87 ? 3.667 -1.673 -2.003 1.00 93.12 87 THR A O 1
ATOM 646 N N . LEU A 1 88 ? 4.111 0.476 -1.550 1.00 92.38 88 LEU A N 1
ATOM 647 C CA . LEU A 1 88 ? 2.732 0.898 -1.309 1.00 92.38 88 LEU A CA 1
ATOM 648 C C . LEU A 1 88 ? 1.858 0.707 -2.555 1.00 92.38 88 LEU A C 1
ATOM 650 O O . LEU A 1 88 ? 0.781 0.122 -2.472 1.00 92.38 88 LEU A O 1
ATOM 654 N N . ASN A 1 89 ? 2.343 1.123 -3.727 1.00 91.88 89 ASN A N 1
ATOM 655 C CA . ASN A 1 89 ? 1.641 0.917 -4.992 1.00 91.88 89 ASN A CA 1
ATOM 656 C C . ASN A 1 89 ? 1.433 -0.571 -5.297 1.00 91.88 89 ASN A C 1
ATOM 658 O O . ASN A 1 89 ? 0.355 -0.964 -5.747 1.00 91.88 89 ASN A O 1
ATOM 662 N N . ALA A 1 90 ? 2.435 -1.412 -5.024 1.00 94.88 90 ALA A N 1
ATOM 663 C CA . ALA A 1 90 ? 2.310 -2.853 -5.203 1.00 94.88 90 ALA A CA 1
ATOM 664 C C . ALA A 1 90 ? 1.228 -3.451 -4.286 1.00 94.88 90 ALA A C 1
ATOM 666 O O . ALA A 1 90 ? 0.436 -4.268 -4.760 1.00 94.88 90 ALA A O 1
ATOM 667 N N . LEU A 1 91 ? 1.158 -3.030 -3.018 1.00 95.50 91 LEU A N 1
ATOM 668 C CA . LEU A 1 91 ? 0.150 -3.492 -2.054 1.00 95.50 91 LEU A CA 1
ATOM 669 C C . LEU A 1 91 ? -1.264 -3.028 -2.427 1.00 95.50 91 LEU A C 1
ATOM 671 O O . LEU A 1 91 ? -2.171 -3.858 -2.476 1.00 95.50 91 LEU A O 1
ATOM 675 N N . ASN A 1 92 ? -1.437 -1.753 -2.786 1.00 93.94 92 ASN A N 1
ATOM 676 C CA . ASN A 1 92 ? -2.723 -1.221 -3.252 1.00 93.94 92 ASN A CA 1
ATOM 677 C C . ASN A 1 92 ? -3.188 -1.948 -4.520 1.00 93.94 92 ASN A C 1
ATOM 679 O O . ASN A 1 92 ? -4.318 -2.422 -4.599 1.00 93.94 92 ASN A O 1
ATOM 683 N N . THR A 1 93 ? -2.284 -2.140 -5.486 1.00 94.75 93 THR A N 1
ATOM 684 C CA . THR A 1 93 ? -2.602 -2.863 -6.726 1.00 94.75 93 THR A CA 1
ATOM 685 C C . THR A 1 93 ? -2.980 -4.318 -6.451 1.00 94.75 93 THR A C 1
ATOM 687 O O . THR A 1 93 ? -3.854 -4.860 -7.132 1.00 94.75 93 THR A O 1
ATOM 690 N N . LEU A 1 94 ? -2.351 -4.962 -5.463 1.00 96.06 94 LEU A N 1
ATOM 691 C CA . LEU A 1 94 ? -2.685 -6.324 -5.055 1.00 96.06 94 LEU A CA 1
ATOM 692 C C . LEU A 1 94 ? -4.074 -6.383 -4.410 1.00 96.06 94 LEU A C 1
ATOM 694 O O . LEU A 1 94 ? -4.880 -7.230 -4.795 1.00 96.06 94 LEU A O 1
ATOM 698 N N . HIS A 1 95 ? -4.382 -5.446 -3.510 1.00 95.88 95 HIS A N 1
ATOM 699 C CA . HIS A 1 95 ? -5.698 -5.311 -2.888 1.00 95.88 95 HIS A CA 1
ATOM 700 C C . HIS A 1 95 ? -6.807 -5.102 -3.935 1.00 95.88 95 HIS A C 1
ATOM 702 O O . HIS A 1 95 ? -7.741 -5.899 -4.026 1.00 95.88 95 HIS A O 1
ATOM 708 N N . GLU A 1 96 ? -6.655 -4.117 -4.825 1.00 93.88 96 GLU A N 1
ATOM 709 C CA . GLU A 1 96 ? -7.586 -3.847 -5.934 1.00 93.88 96 GLU A CA 1
ATOM 710 C C . GLU A 1 96 ? -7.681 -5.013 -6.937 1.00 93.88 96 GLU A C 1
ATOM 712 O O . GLU A 1 96 ? -8.635 -5.151 -7.719 1.00 93.88 96 GLU A O 1
ATOM 717 N N . SER A 1 97 ? -6.660 -5.870 -6.955 1.00 95.00 97 SER A N 1
ATOM 718 C CA . SER A 1 97 ? -6.630 -7.090 -7.752 1.00 95.00 97 SER A CA 1
ATOM 719 C C . SER A 1 97 ? -7.246 -8.292 -7.034 1.00 95.00 97 SER A C 1
ATOM 721 O O . SER A 1 97 ? -7.204 -9.390 -7.581 1.00 95.00 97 SER A O 1
ATOM 723 N N . GLY A 1 98 ? -7.886 -8.095 -5.878 1.00 94.12 98 GLY A N 1
ATOM 724 C CA . GLY A 1 98 ? -8.491 -9.176 -5.102 1.00 94.12 98 GLY A CA 1
ATOM 725 C C . GLY A 1 98 ? -7.454 -10.186 -4.617 1.00 94.12 98 GLY A C 1
ATOM 726 O O . GLY A 1 98 ? -7.759 -11.369 -4.525 1.00 94.12 98 GLY A O 1
ATOM 727 N N . TYR A 1 99 ? -6.226 -9.724 -4.368 1.00 96.19 99 TYR A N 1
ATOM 728 C CA . TYR A 1 99 ? -5.069 -10.527 -3.967 1.00 96.19 99 TYR A CA 1
ATOM 729 C C . TYR A 1 99 ? -4.590 -11.558 -5.002 1.00 96.19 99 TYR A C 1
ATOM 731 O O . TYR A 1 99 ? -3.793 -12.435 -4.681 1.00 96.19 99 TYR A O 1
ATOM 739 N N . ASP A 1 100 ? -5.002 -11.420 -6.267 1.00 94.88 100 ASP A N 1
ATOM 740 C CA . ASP A 1 100 ? -4.437 -12.178 -7.385 1.00 94.88 100 ASP A CA 1
ATOM 741 C C . ASP A 1 100 ? -3.137 -11.517 -7.871 1.00 94.88 100 ASP A C 1
ATOM 743 O O . ASP A 1 100 ? -3.150 -10.457 -8.510 1.00 94.88 100 ASP A O 1
ATOM 747 N N . ALA A 1 101 ? -2.002 -12.157 -7.578 1.00 94.69 101 ALA A N 1
ATOM 748 C CA . ALA A 1 101 ? -0.680 -11.658 -7.945 1.00 94.69 101 ALA A CA 1
ATOM 749 C C . ALA A 1 101 ? -0.482 -11.541 -9.467 1.00 94.69 101 ALA A C 1
ATOM 751 O O . ALA A 1 101 ? 0.146 -10.591 -9.933 1.00 94.69 101 ALA A O 1
ATOM 752 N N . GLY A 1 102 ? -1.034 -12.460 -10.263 1.00 94.44 102 GLY A N 1
ATOM 753 C CA . GLY A 1 102 ? -0.916 -12.423 -11.722 1.00 94.44 102 GLY A CA 1
ATOM 754 C C . GLY A 1 102 ? -1.651 -11.221 -12.313 1.00 94.44 102 GLY A C 1
ATOM 755 O O . GLY A 1 102 ? -1.092 -10.471 -13.117 1.00 94.44 102 GLY A O 1
ATOM 756 N N . ARG A 1 103 ? -2.884 -10.985 -11.854 1.00 95.31 103 ARG A N 1
ATOM 757 C CA . ARG A 1 103 ? -3.694 -9.824 -12.241 1.00 95.31 103 ARG A CA 1
ATOM 758 C C . ARG A 1 103 ? -3.054 -8.512 -11.791 1.00 95.31 103 ARG A C 1
ATOM 760 O O . ARG A 1 103 ? -3.054 -7.542 -12.551 1.00 95.31 103 ARG A O 1
ATOM 767 N N . ALA A 1 104 ? -2.479 -8.492 -10.591 1.00 95.38 104 ALA A N 1
ATOM 768 C CA . ALA A 1 104 ? -1.793 -7.326 -10.055 1.00 95.38 104 ALA A CA 1
ATOM 769 C C . ALA A 1 104 ? -0.535 -6.978 -10.869 1.00 95.38 104 ALA A C 1
ATOM 771 O O . ALA A 1 104 ? -0.369 -5.832 -11.286 1.00 95.38 104 ALA A O 1
ATOM 772 N N . LEU A 1 105 ? 0.297 -7.971 -11.207 1.00 95.12 105 LEU A N 1
ATOM 773 C CA . LEU A 1 105 ? 1.479 -7.770 -12.053 1.00 95.12 105 LEU A CA 1
ATOM 774 C C . LEU A 1 105 ? 1.105 -7.243 -13.443 1.00 95.12 105 LEU A C 1
ATOM 776 O O . LEU A 1 105 ? 1.732 -6.309 -13.934 1.00 95.12 105 LEU A O 1
ATOM 780 N N . GLN A 1 106 ? 0.046 -7.769 -14.065 1.00 93.50 106 GLN A N 1
ATOM 781 C CA . GLN A 1 106 ? -0.434 -7.257 -15.356 1.00 93.50 106 GLN A CA 1
ATOM 782 C C . GLN A 1 106 ? -0.852 -5.781 -15.298 1.00 93.50 106 GLN A C 1
ATOM 784 O O . GLN A 1 106 ? -0.679 -5.050 -16.277 1.00 93.50 106 GLN A O 1
ATOM 789 N N . ARG A 1 107 ? -1.409 -5.328 -14.168 1.00 91.44 107 ARG A N 1
ATOM 790 C CA . ARG A 1 107 ? -1.730 -3.910 -13.954 1.00 91.44 107 ARG A CA 1
ATOM 791 C C . ARG A 1 107 ? -0.466 -3.076 -13.769 1.00 91.44 107 ARG A C 1
ATOM 793 O O . ARG A 1 107 ? -0.353 -2.032 -14.411 1.00 91.44 107 ARG A O 1
ATOM 800 N N . LEU A 1 108 ? 0.489 -3.561 -12.975 1.00 89.25 108 LEU A N 1
ATOM 801 C CA . LEU A 1 108 ? 1.771 -2.889 -12.756 1.00 89.25 108 LEU A CA 1
ATOM 802 C C . LEU A 1 108 ? 2.557 -2.703 -14.057 1.00 89.25 108 LEU A C 1
ATOM 804 O O . LEU A 1 108 ? 3.105 -1.634 -14.266 1.00 89.25 108 LEU A O 1
ATOM 808 N N . VAL A 1 109 ? 2.535 -3.653 -14.996 1.00 83.19 109 VAL A N 1
ATOM 809 C CA . VAL A 1 109 ? 3.215 -3.489 -16.301 1.00 83.19 109 VAL A CA 1
ATOM 810 C C . VAL A 1 109 ? 2.740 -2.242 -17.064 1.00 83.19 109 VAL A C 1
ATOM 812 O O . VAL A 1 109 ? 3.516 -1.631 -17.793 1.00 83.19 109 VAL A O 1
ATOM 815 N N . LYS A 1 110 ? 1.480 -1.821 -16.890 1.00 77.06 110 LYS A N 1
ATOM 816 C CA . LYS A 1 110 ? 0.943 -0.618 -17.551 1.00 77.06 110 LYS A CA 1
ATOM 817 C C . LYS A 1 110 ? 1.363 0.684 -16.863 1.00 77.06 110 LYS A C 1
ATOM 819 O O . LYS A 1 110 ? 1.335 1.730 -17.506 1.00 77.06 110 LYS A O 1
ATOM 824 N N . LYS A 1 111 ? 1.688 0.633 -15.567 1.00 66.81 111 LYS A N 1
ATOM 825 C CA . LYS A 1 111 ? 2.131 1.761 -14.730 1.00 66.81 111 LYS A CA 1
ATOM 826 C C . LYS A 1 111 ? 3.092 1.239 -13.649 1.00 66.81 111 LYS A C 1
ATOM 828 O O . LYS A 1 111 ? 2.675 1.073 -12.502 1.00 66.81 111 LYS A O 1
ATOM 833 N N . PRO A 1 112 ? 4.351 0.934 -14.015 1.00 62.94 112 PRO A N 1
ATOM 834 C CA . PRO A 1 112 ? 5.280 0.245 -13.116 1.00 62.94 112 PRO A CA 1
ATOM 835 C C . PRO A 1 112 ? 5.710 1.124 -11.944 1.00 62.94 112 PRO A C 1
ATOM 837 O O . PRO A 1 112 ? 6.050 0.610 -10.882 1.00 62.94 112 PRO A O 1
ATOM 840 N N . VAL A 1 113 ? 5.642 2.445 -12.126 1.00 62.62 113 VAL A N 1
ATOM 841 C CA . VAL A 1 113 ? 5.969 3.436 -11.108 1.00 62.62 113 VAL A CA 1
ATOM 842 C C . VAL A 1 113 ? 4.712 4.272 -10.836 1.00 62.62 113 VAL A C 1
ATOM 844 O O . VAL A 1 113 ? 4.122 4.807 -11.785 1.00 62.62 113 VAL A O 1
ATOM 847 N N . PRO A 1 114 ? 4.247 4.378 -9.577 1.00 61.62 114 PRO A N 1
ATOM 848 C CA . PRO A 1 114 ? 3.214 5.349 -9.227 1.00 61.62 114 PRO A CA 1
ATOM 849 C C . PRO A 1 114 ? 3.714 6.758 -9.572 1.00 61.62 114 PRO A C 1
ATOM 851 O O . PRO A 1 114 ? 4.919 6.999 -9.569 1.00 61.62 114 PRO A O 1
ATOM 854 N N . LYS A 1 115 ? 2.810 7.698 -9.890 1.00 58.75 115 LYS A N 1
ATOM 855 C CA . LYS A 1 115 ? 3.207 9.100 -10.102 1.00 58.75 115 LYS A CA 1
ATOM 856 C C . LYS A 1 115 ? 3.948 9.551 -8.850 1.00 58.75 115 LYS A C 1
ATOM 858 O O . LYS A 1 115 ? 3.324 9.647 -7.796 1.00 58.75 115 LYS A O 1
ATOM 863 N N . LEU A 1 116 ? 5.259 9.735 -8.981 1.00 54.25 116 LEU A N 1
ATOM 864 C CA . LEU A 1 116 ? 6.131 10.076 -7.875 1.00 54.25 116 LEU A CA 1
ATOM 865 C C . LEU A 1 116 ? 5.523 11.302 -7.195 1.00 54.25 116 LEU A C 1
ATOM 867 O O . LEU A 1 116 ? 5.294 12.320 -7.852 1.00 54.25 116 LEU A O 1
ATOM 871 N N . ILE A 1 117 ? 5.210 11.202 -5.903 1.00 51.31 117 ILE A N 1
ATOM 872 C CA . ILE A 1 117 ? 5.036 12.413 -5.112 1.00 51.31 117 ILE A CA 1
ATOM 873 C C . ILE A 1 117 ? 6.453 12.954 -5.000 1.00 51.31 117 ILE A C 1
ATOM 875 O O . ILE A 1 117 ? 7.211 12.571 -4.113 1.00 51.31 117 ILE A O 1
ATOM 879 N N . GLU A 1 118 ? 6.849 13.761 -5.980 1.00 49.97 118 GLU A N 1
ATOM 880 C CA . GLU A 1 118 ? 8.111 14.473 -5.953 1.00 49.97 118 GLU A CA 1
ATOM 881 C C . GLU A 1 118 ? 8.104 15.380 -4.724 1.00 49.97 118 GLU A C 1
ATOM 883 O O . GLU A 1 118 ? 7.656 16.523 -4.755 1.00 49.97 118 GLU A O 1
ATOM 888 N N . LYS A 1 119 ? 8.640 14.880 -3.611 1.00 52.66 119 LYS A N 1
ATOM 889 C CA . LYS A 1 119 ? 9.308 15.751 -2.654 1.00 52.66 119 LYS A CA 1
ATOM 890 C C . LYS A 1 119 ? 10.690 16.043 -3.219 1.00 52.66 119 LYS A C 1
ATOM 892 O O . LYS A 1 119 ? 11.693 15.517 -2.743 1.00 52.66 119 LYS A O 1
ATOM 897 N N . CYS A 1 120 ? 10.708 16.843 -4.284 1.00 59.81 120 CYS A N 1
ATOM 898 C CA . CYS A 1 120 ? 11.906 17.491 -4.793 1.00 59.81 120 CYS A CA 1
ATOM 899 C C . CYS A 1 120 ? 12.317 18.545 -3.769 1.00 59.81 120 CYS A C 1
ATOM 901 O O . CYS A 1 120 ? 11.981 19.717 -3.896 1.00 59.81 120 CYS A O 1
ATOM 903 N N . TRP A 1 121 ? 12.986 18.096 -2.712 1.00 59.91 121 TRP A N 1
ATOM 904 C CA . TRP A 1 121 ? 13.768 18.996 -1.888 1.00 59.91 121 TRP A CA 1
ATOM 905 C C . TRP A 1 121 ? 14.964 19.433 -2.721 1.00 59.91 121 TRP A C 1
ATOM 907 O O . TRP A 1 121 ? 15.676 18.604 -3.290 1.00 59.91 121 TRP A O 1
ATOM 917 N N . THR A 1 122 ? 15.169 20.736 -2.811 1.00 73.94 122 THR A N 1
ATOM 918 C CA . THR A 1 122 ? 16.401 21.287 -3.372 1.00 73.94 122 THR A CA 1
ATOM 919 C C . THR A 1 122 ? 17.591 20.884 -2.499 1.00 73.94 122 THR A C 1
ATOM 921 O O . THR A 1 122 ? 17.433 20.628 -1.302 1.00 73.94 122 THR A O 1
ATOM 924 N N . GLU A 1 123 ? 18.798 20.837 -3.069 1.00 73.31 123 GLU A N 1
ATOM 925 C CA . GLU A 1 123 ? 20.019 20.538 -2.302 1.00 73.31 123 GLU A CA 1
ATOM 926 C C . GLU A 1 123 ? 20.164 21.469 -1.087 1.00 73.31 123 GLU A C 1
ATOM 928 O O . GLU A 1 123 ? 20.558 21.022 -0.012 1.00 73.31 123 GLU A O 1
ATOM 933 N N . ASP A 1 124 ? 19.736 22.728 -1.225 1.00 75.50 124 ASP A N 1
ATOM 934 C CA . ASP A 1 124 ? 19.703 23.718 -0.147 1.00 75.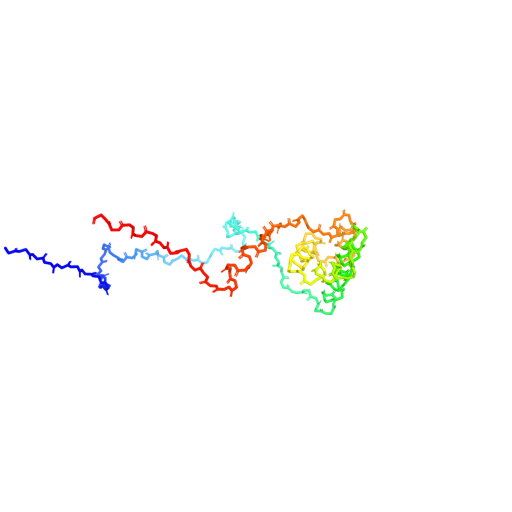50 124 ASP A CA 1
ATOM 935 C C . ASP A 1 124 ? 18.743 23.340 0.990 1.00 75.50 124 ASP A C 1
ATOM 937 O O . ASP A 1 124 ? 19.033 23.586 2.161 1.00 75.50 124 ASP A O 1
ATOM 941 N N . GLU A 1 125 ? 17.591 22.742 0.686 1.00 75.88 125 GLU A N 1
ATOM 942 C CA . GLU A 1 125 ? 16.647 22.283 1.707 1.00 75.88 125 GLU A CA 1
ATOM 943 C C . GLU A 1 125 ? 17.111 20.990 2.378 1.00 75.88 125 GLU A C 1
ATOM 945 O O . GLU A 1 125 ? 16.969 20.848 3.594 1.00 75.88 125 GLU A O 1
ATOM 950 N N . VAL A 1 126 ? 17.724 20.077 1.618 1.00 74.19 126 VAL A N 1
ATOM 951 C CA . VAL A 1 126 ? 18.351 18.867 2.170 1.00 74.19 126 VAL A CA 1
ATOM 952 C C . VAL A 1 126 ? 19.503 19.256 3.093 1.00 74.19 126 VAL A C 1
ATOM 954 O O . VAL A 1 126 ? 19.601 18.742 4.210 1.00 74.19 126 VAL A O 1
ATOM 957 N N . ALA A 1 127 ? 20.337 20.208 2.672 1.00 72.06 127 ALA A N 1
ATOM 958 C CA . ALA A 1 127 ? 21.436 20.737 3.466 1.00 72.06 127 ALA A CA 1
ATOM 959 C C . ALA A 1 127 ? 20.915 21.399 4.741 1.00 72.06 127 ALA A C 1
ATOM 961 O O . ALA A 1 127 ? 21.364 21.032 5.825 1.00 72.06 127 ALA A O 1
ATOM 962 N N . ARG A 1 128 ? 19.918 22.287 4.638 1.00 72.88 128 ARG A N 1
ATOM 963 C CA . ARG A 1 128 ? 19.284 22.976 5.776 1.00 72.88 128 ARG A CA 1
ATOM 964 C C . ARG A 1 128 ? 18.639 22.007 6.760 1.00 72.88 128 ARG A C 1
ATOM 966 O O . ARG A 1 128 ? 18.771 22.177 7.969 1.00 72.88 128 ARG A O 1
ATOM 973 N N . SER A 1 129 ? 17.998 20.956 6.251 1.00 66.44 129 SER A N 1
ATOM 974 C CA . SER A 1 129 ? 17.443 19.898 7.091 1.00 66.44 129 SER A CA 1
ATOM 975 C C . SER A 1 129 ? 18.536 19.081 7.783 1.00 66.44 129 SER A C 1
ATOM 977 O O . SER A 1 129 ? 18.351 18.685 8.930 1.00 66.44 129 SER A O 1
ATOM 979 N N . SER A 1 130 ? 19.662 18.829 7.112 1.00 69.06 130 SER A N 1
ATOM 980 C CA . SER A 1 130 ? 20.773 18.017 7.635 1.00 69.06 130 SER A CA 1
ATOM 981 C C . SER A 1 130 ? 21.661 18.779 8.620 1.00 69.06 130 SER A C 1
ATOM 983 O O . SER A 1 130 ? 22.229 18.184 9.532 1.00 69.06 130 SER A O 1
ATOM 985 N N . THR A 1 131 ? 21.786 20.095 8.447 1.00 77.75 131 THR A N 1
ATOM 986 C CA . THR A 1 131 ? 22.562 20.971 9.341 1.00 77.75 131 THR A CA 1
ATOM 987 C C . THR A 1 131 ? 21.749 21.500 10.520 1.00 77.75 131 THR A C 1
ATOM 989 O O . THR A 1 131 ? 22.340 22.042 11.450 1.00 77.75 131 THR A O 1
ATOM 992 N N . GLY A 1 132 ? 20.425 21.293 10.534 1.00 58.97 132 GLY A N 1
ATOM 993 C CA . GLY A 1 132 ? 19.561 21.731 11.631 1.00 58.97 132 GLY A CA 1
ATOM 994 C C . GLY A 1 132 ? 19.469 23.253 11.749 1.00 58.97 132 GLY A C 1
ATOM 995 O O . GLY A 1 132 ? 19.280 23.764 12.851 1.00 58.97 132 GLY A O 1
ATOM 996 N N . ASP A 1 133 ? 19.630 23.977 10.637 1.00 57.66 133 ASP A N 1
ATOM 997 C CA . ASP A 1 133 ? 19.517 25.435 10.616 1.00 57.66 133 ASP A CA 1
ATOM 998 C C . ASP A 1 133 ? 18.030 25.811 10.735 1.00 57.66 133 ASP A C 1
ATOM 1000 O O . ASP A 1 133 ? 17.289 25.916 9.750 1.00 57.66 133 ASP A O 1
ATOM 1004 N N . GLU A 1 134 ? 17.562 25.952 11.977 1.00 50.50 134 GLU A N 1
ATOM 1005 C CA . GLU A 1 134 ? 16.284 26.591 12.277 1.00 50.50 134 GLU A CA 1
ATOM 1006 C C . GLU A 1 134 ? 16.318 28.000 11.660 1.00 50.50 134 GLU A C 1
ATOM 1008 O O . GLU A 1 134 ? 17.306 28.722 11.850 1.00 50.50 134 GLU A O 1
ATOM 1013 N N . PRO A 1 135 ? 15.277 28.452 10.933 1.00 49.91 135 PRO A N 1
ATOM 1014 C CA . PRO A 1 135 ? 15.201 29.857 10.583 1.00 49.91 135 PRO A CA 1
ATOM 1015 C C . PRO A 1 135 ? 15.211 30.621 11.903 1.00 49.91 135 PRO A C 1
ATOM 1017 O O . PRO A 1 135 ? 14.263 30.521 12.679 1.00 49.91 135 PRO A O 1
ATOM 1020 N N . ARG A 1 136 ? 16.295 31.359 12.179 1.00 48.78 136 ARG A N 1
ATOM 1021 C CA . ARG A 1 136 ? 16.323 32.332 13.269 1.00 48.78 136 ARG A CA 1
ATOM 1022 C C . ARG A 1 136 ? 15.066 33.173 13.114 1.00 48.78 136 ARG A C 1
ATOM 1024 O O . ARG A 1 136 ? 15.005 34.010 12.215 1.00 48.78 136 ARG A O 1
ATOM 1031 N N . CYS A 1 137 ? 14.063 32.928 13.956 1.00 43.44 137 CYS A N 1
ATOM 1032 C CA . CYS A 1 137 ? 12.921 33.809 14.093 1.00 43.44 137 CYS A CA 1
ATOM 1033 C C . CYS A 1 137 ? 13.507 35.192 14.353 1.00 43.44 137 CYS A C 1
ATOM 1035 O O . CYS A 1 137 ? 14.092 35.442 15.408 1.00 43.44 137 CYS A O 1
ATOM 1037 N N . GLY A 1 138 ? 13.448 36.049 13.336 1.00 46.06 138 GLY A N 1
ATOM 1038 C CA . GLY A 1 138 ? 13.937 37.411 13.397 1.00 46.06 138 GLY A CA 1
ATOM 1039 C C . GLY A 1 138 ? 13.042 38.193 14.336 1.00 46.06 138 GLY A C 1
ATOM 1040 O O . GLY A 1 138 ? 12.126 38.878 13.897 1.00 46.06 138 GLY A O 1
ATOM 1041 N N . PHE A 1 139 ? 13.296 38.081 15.636 1.00 39.16 139 PHE A N 1
ATOM 1042 C CA . PHE A 1 139 ? 12.818 39.049 16.602 1.00 39.16 139 PHE A CA 1
ATOM 1043 C C . PHE A 1 139 ? 13.675 40.299 16.399 1.00 39.16 139 PHE A C 1
ATOM 1045 O O . PHE A 1 139 ? 14.742 40.458 16.990 1.00 39.16 139 PHE A O 1
ATOM 1052 N N . THR A 1 140 ? 13.259 41.166 15.478 1.00 47.62 140 THR A N 1
ATOM 1053 C CA . THR A 1 140 ? 13.748 42.541 15.468 1.00 47.62 140 THR A CA 1
ATOM 1054 C C . THR A 1 140 ? 13.194 43.201 16.723 1.00 47.62 140 THR A C 1
ATOM 1056 O O . THR A 1 140 ? 11.995 43.473 16.797 1.00 47.62 140 THR A O 1
ATOM 1059 N N . SER A 1 141 ? 14.043 43.402 17.731 1.00 43.38 141 SER A N 1
ATOM 1060 C CA . SER A 1 141 ? 13.718 44.270 18.860 1.00 43.38 141 SER A CA 1
ATOM 1061 C C . SER A 1 141 ? 13.425 45.671 18.327 1.00 43.38 141 SER A C 1
ATOM 1063 O O . SER A 1 141 ? 14.289 46.280 17.692 1.00 43.38 141 SER A O 1
ATOM 1065 N N . GLY A 1 142 ? 12.195 46.131 18.545 1.00 41.78 142 GLY A N 1
ATOM 1066 C CA . GLY A 1 142 ? 11.868 47.555 18.566 1.00 41.78 142 GLY A CA 1
ATOM 1067 C C . GLY A 1 142 ? 12.328 48.201 19.864 1.00 41.78 142 GLY A C 1
ATOM 1068 O O . GLY A 1 142 ? 12.514 47.457 20.856 1.00 41.78 142 GLY A O 1
#

pLDDT: mean 78.92, std 16.39, range [39.16, 97.25]

Secondary structure (DSSP, 8-state):
-------TTPPP-STTTSPPPPP-PPPPPTT-TTSSTT------S---HHHHHHHHHHHHHHHHHHHHHTT--HHHHHHHHH-HHHHHHHHHHHHHTTT-HHHHHHHHHHSSS---------HHHHHHHHHT----------

Organism: Rousettus aegyptiacus (NCBI:txid9407)

InterPro domains:
  IPR000949 ELM2 domain [PF01448] (11-61)
  IPR000949 ELM2 domain [PS51156] (9-112)
  IPR000949 ELM2 domain [SM01189] (11-63)

Radius of gyration: 26.08 Å; chains: 1; bounding box: 48×64×64 Å

Foldseek 3Di:
DDDPDPVVPDDDDDPVRDDDDDDDDDDDDPPDPPPCPPDDDQDDPDDDPVVLVVLLVLLLQLQLVVLVVVVHDNVSSVCRSPDPQSVSLLSSLCVVVVNDSVNSVVVCNVPSGDPDPPPVDDPVNVVCVVVVPDPPPPPPDD

Sequence (142 aa):
MGRLNSTQGEIRVGPSHQAKLPDLQPFPSPDGDTVTQHEELVWMPGVNDCDLLMYLRAARSMAAFAGMCDGGSTEDGCVAASRDDTTLNALNTLHESGYDAGRALQRLVKKPVPKLIEKCWTEDEVARSSTGDEPRCGFTSG